Protein AF-A0A3B4BBN7-F1 (afdb_monomer)

Radius of gyration: 20.04 Å; Cα contacts (8 Å, |Δi|>4): 210; chains: 1; bounding box: 42×30×58 Å

Mean predicted aligned error: 10.47 Å

Foldseek 3Di:
DWDADAFLPDWAGAPWPVVCCVVPPLPDDPFFPAKAKAFPVRHHPVVVPFDWPDPDRHTHTTGTQVRDDVDTDGGMIMDTHDDVVSCVVVPLDFPDDQDADQDDPGGDPDPVVCCVVPPPRDDPDRPDDADDDPVRHGPVRPPDDDDDDD

Organism: NCBI:txid409849

Secondary structure (DSSP, 8-state):
--B----SSTTEEEEEHHHHHHHSTTTS-SS-SEEEEEETTS-BHHHHT--EEEEETTTEEEEETTTSSSSPPP-EEEEEEPPHHHHHHT-SS------S-SBTTB----HHHHHHHSTTTS-SS-S----B-TTS-BHHHHT-------

pLDDT: mean 88.81, std 9.8, range [41.03, 98.5]

Solvent-accessible surface area (backbone atoms only — not comparable to full-atom values): 9520 Å² total; per-residue (Å²): 114,76,48,66,83,50,47,32,57,92,67,15,21,56,47,34,44,70,58,44,48,72,78,40,70,82,76,62,56,99,67,35,76,39,68,48,64,26,33,75,90,68,44,52,59,85,77,71,72,66,52,70,76,42,80,43,55,85,56,24,36,31,33,35,27,84,66,33,91,90,46,66,41,70,46,57,28,36,32,71,41,57,54,69,64,58,42,58,75,67,45,83,58,66,82,91,83,82,81,51,62,84,52,97,90,49,65,60,81,50,65,72,59,49,42,70,76,35,72,87,65,54,68,98,62,68,92,76,86,87,71,61,46,100,87,71,45,46,57,86,78,68,77,66,88,81,89,80,88,130

Sequence (150 aa):
FKILIDNPSGTGDWETLEDLYLKHPGEICEYPLEIDVLTTSGGSVASTGDTIAISDTSTGFVCKNADQNGHLCEDYKVRFRCPEEFCESKGCWTEWFDRDNPSGKGDWENLELLLQENPGKICEYPLQIEVQTTSGNSVASTGNVITAYV

InterPro domains:
  IPR025155 WxxW domain [PF13330] (6-82)
  IPR025155 WxxW domain [PF13330] (93-147)
  IPR039675 Cartilage intermediate layer protein 1/2 [PTHR15031] (5-87)

Structure (mmCIF, N/CA/C/O backbone):
data_AF-A0A3B4BBN7-F1
#
_entry.id   AF-A0A3B4BBN7-F1
#
loop_
_atom_site.group_PDB
_atom_site.id
_atom_site.type_symbol
_atom_site.label_atom_id
_atom_site.label_alt_id
_atom_site.label_comp_id
_atom_site.label_asym_id
_atom_site.label_entity_id
_atom_site.label_seq_id
_atom_site.pdbx_PDB_ins_code
_atom_site.Cartn_x
_atom_site.Cartn_y
_atom_site.Cartn_z
_atom_site.occupancy
_atom_site.B_iso_or_equiv
_atom_site.auth_seq_id
_atom_site.auth_comp_id
_atom_site.auth_asym_id
_atom_site.auth_atom_id
_atom_site.pdbx_PDB_model_num
ATOM 1 N N . PHE A 1 1 ? -2.847 0.761 5.026 1.00 60.53 1 PHE A N 1
ATOM 2 C CA . PHE A 1 1 ? -1.769 -0.242 5.029 1.00 60.53 1 PHE A CA 1
ATOM 3 C C . PHE A 1 1 ? -0.915 -0.063 3.775 1.00 60.53 1 PHE A C 1
ATOM 5 O O . PHE A 1 1 ? -1.492 0.296 2.757 1.00 60.53 1 PHE A O 1
ATOM 12 N N . LYS A 1 2 ? 0.418 -0.176 3.852 1.00 78.19 2 LYS A N 1
ATOM 13 C CA . LYS A 1 2 ? 1.328 -0.135 2.689 1.00 78.19 2 LYS A CA 1
ATOM 14 C C . LYS A 1 2 ? 2.043 -1.483 2.646 1.00 78.19 2 LYS A C 1
ATOM 16 O O . LYS A 1 2 ? 2.591 -1.872 3.669 1.00 78.19 2 LYS A O 1
ATOM 21 N N . ILE A 1 3 ? 1.997 -2.161 1.511 1.00 86.25 3 ILE A N 1
ATOM 22 C CA . ILE A 1 3 ? 2.426 -3.545 1.331 1.00 86.25 3 ILE A CA 1
ATOM 23 C C . ILE A 1 3 ? 3.663 -3.555 0.438 1.00 86.25 3 ILE A C 1
ATOM 25 O O . ILE A 1 3 ? 3.712 -2.803 -0.531 1.00 86.25 3 ILE A O 1
ATOM 29 N N . LEU A 1 4 ? 4.656 -4.346 0.828 1.00 90.19 4 LEU A N 1
ATOM 30 C CA . LEU A 1 4 ? 5.918 -4.567 0.130 1.00 90.19 4 LEU A CA 1
ATOM 31 C C . LEU A 1 4 ? 6.215 -6.059 0.256 1.00 90.19 4 LEU A C 1
ATOM 33 O O . LEU A 1 4 ? 6.316 -6.566 1.378 1.00 90.19 4 LEU A O 1
ATOM 37 N N . ILE A 1 5 ? 6.317 -6.759 -0.861 1.00 94.06 5 ILE A N 1
ATOM 38 C CA . ILE A 1 5 ? 6.531 -8.204 -0.900 1.00 94.06 5 ILE A CA 1
ATOM 39 C C . ILE A 1 5 ? 7.732 -8.627 -1.740 1.00 94.06 5 ILE A C 1
ATOM 41 O O . ILE A 1 5 ? 8.123 -9.800 -1.637 1.00 94.06 5 ILE A O 1
ATOM 45 N N . ASP A 1 6 ? 8.285 -7.715 -2.530 1.00 93.75 6 ASP A N 1
ATOM 46 C CA . ASP A 1 6 ? 9.502 -7.878 -3.309 1.00 93.75 6 ASP A CA 1
ATOM 47 C C . ASP A 1 6 ? 10.431 -6.672 -3.110 1.00 93.75 6 ASP A C 1
ATOM 49 O O . ASP A 1 6 ? 10.124 -5.738 -2.376 1.00 93.75 6 ASP A O 1
ATOM 53 N N . ASN A 1 7 ? 11.640 -6.767 -3.646 1.00 94.00 7 ASN A N 1
ATOM 54 C CA . ASN A 1 7 ? 12.582 -5.660 -3.715 1.00 94.00 7 ASN A CA 1
ATOM 55 C C . ASN A 1 7 ? 13.175 -5.633 -5.133 1.00 94.00 7 ASN A C 1
ATOM 57 O O . ASN A 1 7 ? 13.046 -6.617 -5.857 1.00 94.00 7 ASN A O 1
ATOM 61 N N . PRO A 1 8 ? 13.932 -4.603 -5.550 1.00 94.56 8 PRO A N 1
ATOM 62 C CA . PRO A 1 8 ? 14.358 -4.474 -6.949 1.00 94.56 8 PRO A CA 1
ATOM 63 C C . PRO A 1 8 ? 15.453 -5.467 -7.395 1.00 94.56 8 PRO A C 1
ATOM 65 O O . PRO A 1 8 ? 16.102 -5.278 -8.433 1.00 94.56 8 PRO A O 1
ATOM 68 N N . SER A 1 9 ? 15.737 -6.511 -6.612 1.00 91.44 9 SER A N 1
ATOM 69 C CA . SER A 1 9 ? 16.755 -7.504 -6.947 1.00 91.44 9 SER A CA 1
ATOM 70 C C . SER A 1 9 ? 16.322 -8.423 -8.099 1.00 91.44 9 SER A C 1
ATOM 72 O O . SER A 1 9 ? 15.163 -8.517 -8.490 1.00 91.44 9 SER A O 1
ATOM 74 N N . GLY A 1 10 ? 17.285 -9.110 -8.720 1.00 93.75 10 GLY A N 1
ATOM 75 C CA . GLY A 1 10 ? 16.986 -10.011 -9.832 1.00 93.75 10 GLY A CA 1
ATOM 76 C C . GLY A 1 10 ? 16.392 -9.278 -11.041 1.00 93.75 10 GLY A C 1
ATOM 77 O O . GLY A 1 10 ? 17.103 -8.553 -11.739 1.00 93.75 10 GLY A O 1
ATOM 78 N N . THR A 1 11 ? 15.110 -9.515 -11.333 1.00 96.56 11 THR A N 1
ATOM 79 C CA . THR A 1 11 ? 14.473 -9.054 -12.584 1.00 96.56 11 THR A CA 1
ATOM 80 C C . THR A 1 11 ? 13.729 -7.726 -12.480 1.00 96.56 11 THR A C 1
ATOM 82 O O . THR A 1 11 ? 13.344 -7.179 -13.514 1.00 96.56 11 THR A O 1
ATOM 85 N N . GLY A 1 12 ? 13.550 -7.181 -11.283 1.00 97.19 12 GLY A N 1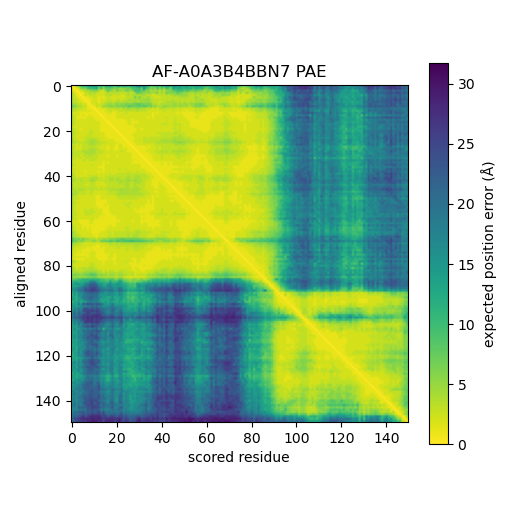
ATOM 86 C CA . GLY A 1 12 ? 12.783 -5.961 -11.063 1.00 97.19 12 GLY A CA 1
ATOM 87 C C . GLY A 1 12 ? 12.184 -5.950 -9.672 1.00 97.19 12 GLY A C 1
ATOM 88 O O . GLY A 1 12 ? 12.627 -6.723 -8.836 1.00 97.19 12 GLY A O 1
ATOM 89 N N . ASP A 1 13 ? 11.180 -5.107 -9.481 1.00 98.06 13 ASP A N 1
ATOM 90 C CA . ASP A 1 13 ? 10.386 -5.023 -8.261 1.00 98.06 13 ASP A CA 1
ATOM 91 C C . ASP A 1 13 ? 8.926 -5.389 -8.573 1.00 98.06 13 ASP A C 1
ATOM 93 O O . ASP A 1 13 ? 8.303 -4.790 -9.467 1.00 98.06 13 ASP A O 1
ATOM 97 N N . TRP A 1 14 ? 8.413 -6.425 -7.903 1.00 98.06 14 TRP A N 1
ATOM 98 C CA . TRP A 1 14 ? 7.158 -7.101 -8.242 1.00 98.06 14 TRP A CA 1
ATOM 99 C C . TRP A 1 14 ? 6.177 -7.146 -7.066 1.00 98.06 14 TRP A C 1
ATOM 101 O O . TRP A 1 14 ? 6.192 -8.044 -6.228 1.00 98.06 14 TRP A O 1
ATOM 111 N N . GLU A 1 15 ? 5.205 -6.242 -7.099 1.00 97.38 15 GLU A N 1
ATOM 112 C CA . GLU A 1 15 ? 4.113 -6.151 -6.130 1.00 97.38 15 GLU A CA 1
ATOM 113 C C . GLU A 1 15 ? 2.813 -6.656 -6.779 1.00 97.38 15 GLU A C 1
ATOM 115 O O . GLU A 1 15 ? 1.857 -5.902 -7.011 1.00 97.38 15 GLU A O 1
ATOM 120 N N . THR A 1 16 ? 2.806 -7.937 -7.172 1.00 97.19 16 THR A N 1
ATOM 121 C CA . THR A 1 16 ? 1.683 -8.531 -7.914 1.00 97.19 16 THR A CA 1
ATOM 122 C C . THR A 1 16 ? 0.495 -8.818 -7.003 1.00 97.19 16 THR A C 1
ATOM 124 O O . THR A 1 16 ? 0.647 -9.301 -5.882 1.00 97.19 16 THR A O 1
ATOM 127 N N . LEU A 1 17 ? -0.720 -8.555 -7.485 1.00 95.12 17 LEU A N 1
ATOM 128 C CA . LEU A 1 17 ? -1.937 -8.750 -6.699 1.00 95.12 17 LEU A CA 1
ATOM 129 C C . LEU A 1 17 ? -2.147 -10.223 -6.302 1.00 95.12 17 LEU A C 1
ATOM 131 O O . LEU A 1 17 ? -2.629 -10.498 -5.205 1.00 95.12 17 LEU A O 1
ATOM 135 N N . GLU A 1 18 ? -1.736 -11.165 -7.154 1.00 95.56 18 GLU A N 1
ATOM 136 C CA . GLU A 1 18 ? -1.766 -12.601 -6.853 1.00 95.56 18 GLU A CA 1
ATOM 137 C C . GLU A 1 18 ? -0.883 -12.943 -5.644 1.00 95.56 18 GLU A C 1
ATOM 139 O O . GLU A 1 18 ? -1.363 -13.535 -4.673 1.00 95.56 18 GLU A O 1
ATOM 144 N N . ASP A 1 19 ? 0.380 -12.512 -5.655 1.00 95.56 19 ASP A N 1
ATOM 145 C CA . ASP A 1 19 ? 1.303 -12.758 -4.545 1.00 95.56 19 ASP A CA 1
ATOM 146 C C . ASP A 1 19 ? 0.870 -12.023 -3.274 1.00 95.56 19 ASP A C 1
ATOM 148 O O . ASP A 1 19 ? 1.007 -12.547 -2.165 1.00 95.56 19 ASP A O 1
ATOM 152 N N . LEU A 1 20 ? 0.314 -10.821 -3.426 1.00 94.75 20 LEU A N 1
ATOM 153 C CA . LEU A 1 20 ? -0.208 -10.030 -2.322 1.00 94.75 20 LEU A CA 1
ATOM 154 C C . LEU A 1 20 ? -1.388 -10.729 -1.637 1.00 94.75 20 LEU A C 1
ATOM 156 O O . LEU A 1 20 ? -1.412 -10.781 -0.410 1.00 94.75 20 LEU A O 1
ATOM 160 N N . TYR A 1 21 ? -2.323 -11.335 -2.376 1.00 90.88 21 TYR A N 1
ATOM 161 C CA . TYR A 1 21 ? -3.395 -12.131 -1.763 1.00 90.88 21 TYR A CA 1
ATOM 162 C C . TYR A 1 21 ? -2.874 -13.356 -1.007 1.00 90.88 21 TYR A C 1
ATOM 164 O O . TYR A 1 21 ? -3.451 -13.731 0.016 1.00 90.88 21 TYR A O 1
ATOM 172 N N . LEU A 1 22 ? -1.796 -13.981 -1.490 1.00 88.94 22 LEU A N 1
ATOM 173 C CA . LEU A 1 22 ? -1.185 -15.141 -0.837 1.00 88.94 22 LEU A CA 1
ATOM 174 C C . LEU A 1 22 ? -0.424 -14.754 0.437 1.00 88.94 22 LEU A C 1
ATOM 176 O O . LEU A 1 22 ? -0.520 -15.455 1.446 1.00 88.94 22 LEU A O 1
ATOM 180 N N . LYS A 1 23 ? 0.333 -13.653 0.394 1.00 89.56 23 LYS A N 1
ATOM 181 C CA . LYS A 1 23 ? 1.161 -13.172 1.513 1.00 89.56 23 LYS A CA 1
ATOM 182 C C . LYS A 1 23 ? 0.349 -12.398 2.561 1.00 89.56 23 LYS A C 1
ATOM 184 O O . LYS A 1 23 ? 0.697 -12.452 3.737 1.00 89.56 23 LYS A O 1
ATOM 189 N N . HIS A 1 24 ? -0.742 -11.747 2.151 1.00 85.38 24 HIS A N 1
ATOM 190 C CA . HIS A 1 24 ? -1.612 -10.909 2.988 1.00 85.38 24 HIS A CA 1
ATOM 191 C C . HIS A 1 24 ? -3.091 -11.322 2.864 1.00 85.38 24 HIS A C 1
ATOM 193 O O . HIS A 1 24 ? -3.934 -10.561 2.364 1.00 85.38 24 HIS A O 1
ATOM 199 N N . PRO A 1 25 ? -3.442 -12.551 3.288 1.00 84.88 25 PRO A N 1
ATOM 200 C CA . PRO 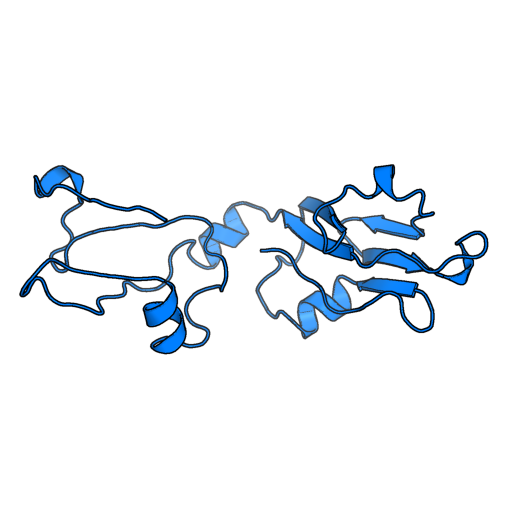A 1 25 ? -4.770 -13.107 3.074 1.00 84.88 25 PRO A CA 1
ATOM 201 C C . PRO A 1 25 ? -5.839 -12.277 3.783 1.00 84.88 25 PRO A C 1
ATOM 203 O O . PRO A 1 25 ? -5.859 -12.138 5.003 1.00 84.88 25 PRO A O 1
ATOM 206 N N . GLY A 1 26 ? -6.776 -11.751 2.997 1.00 82.06 26 GLY A N 1
ATOM 207 C CA . GLY A 1 26 ? -7.873 -10.950 3.520 1.00 82.06 26 GLY A CA 1
ATOM 208 C C . GLY A 1 26 ? -7.490 -9.519 3.912 1.00 82.06 26 GLY A C 1
ATOM 209 O O . GLY A 1 26 ? -8.313 -8.835 4.512 1.00 82.06 26 GLY A O 1
ATOM 210 N N . GLU A 1 27 ? -6.322 -9.012 3.547 1.00 85.38 27 GLU A N 1
ATOM 211 C CA . GLU A 1 27 ? -6.035 -7.583 3.733 1.00 85.38 27 GLU A CA 1
ATOM 212 C C . GLU A 1 27 ? -6.534 -6.731 2.560 1.00 85.38 27 GLU A C 1
ATOM 214 O O . GLU A 1 27 ? -6.856 -5.555 2.720 1.00 85.38 27 GLU A O 1
ATOM 219 N N . ILE A 1 28 ? -6.658 -7.346 1.384 1.00 88.88 28 ILE A N 1
ATOM 220 C CA . ILE A 1 28 ? -7.087 -6.703 0.144 1.00 88.88 28 ILE A CA 1
ATOM 221 C C . ILE A 1 28 ? -8.423 -7.322 -0.291 1.00 88.88 28 ILE A C 1
ATOM 223 O O . ILE A 1 28 ? -8.641 -8.529 -0.164 1.00 88.88 28 ILE A O 1
ATOM 227 N N . CYS A 1 29 ? -9.345 -6.490 -0.767 1.00 90.56 29 CYS A N 1
ATOM 228 C CA . CYS A 1 29 ? -10.608 -6.923 -1.365 1.00 90.56 29 CYS A CA 1
ATOM 229 C C . CYS A 1 29 ? -10.382 -7.657 -2.678 1.00 90.56 29 CYS A C 1
ATOM 231 O O . CYS A 1 29 ? -9.397 -7.405 -3.359 1.00 90.56 29 CYS A O 1
ATOM 233 N N . GLU A 1 30 ? -11.330 -8.513 -3.059 1.00 90.38 30 GLU A N 1
ATOM 234 C CA . GLU A 1 30 ? -11.303 -9.256 -4.328 1.00 90.38 30 GLU A CA 1
ATOM 235 C C . GLU A 1 30 ? -11.228 -8.329 -5.554 1.00 90.38 30 GLU A C 1
ATOM 237 O O . GLU A 1 30 ? -10.588 -8.666 -6.542 1.00 90.38 30 GLU A O 1
ATOM 242 N N . TYR A 1 31 ? -11.831 -7.136 -5.470 1.00 90.81 31 TYR A N 1
ATOM 243 C CA . TYR A 1 31 ? -11.829 -6.144 -6.548 1.00 90.81 31 TYR A CA 1
ATOM 244 C C . TYR A 1 31 ? -11.431 -4.757 -6.029 1.00 90.81 31 TYR A C 1
ATOM 246 O O . TYR A 1 31 ? -12.299 -3.969 -5.633 1.00 90.81 31 TYR A O 1
ATOM 254 N N . PRO A 1 32 ? -10.125 -4.438 -6.006 1.00 94.88 32 PRO A N 1
ATOM 255 C CA . PRO A 1 32 ? -9.661 -3.105 -5.664 1.00 94.88 32 PRO A CA 1
ATOM 256 C C . PRO A 1 32 ? -10.131 -2.045 -6.659 1.00 94.88 32 PRO A C 1
ATOM 258 O O . PRO A 1 32 ? -10.159 -2.256 -7.871 1.00 94.88 32 PRO A O 1
ATOM 261 N N . LEU A 1 33 ? -10.468 -0.873 -6.133 1.00 95.62 33 LEU A N 1
ATOM 262 C CA . LEU A 1 33 ? -10.929 0.275 -6.908 1.00 95.62 33 LEU A CA 1
ATOM 263 C C . LEU A 1 33 ? -9.767 1.119 -7.425 1.00 95.62 33 LEU A C 1
ATOM 265 O O . LEU A 1 33 ? -9.813 1.607 -8.550 1.00 95.62 33 LEU A O 1
ATOM 269 N N . GLU A 1 34 ? -8.728 1.287 -6.607 1.00 96.88 34 GLU A N 1
ATOM 270 C CA . GLU A 1 34 ? -7.552 2.099 -6.931 1.00 96.88 34 GLU A CA 1
ATOM 271 C C . GLU A 1 34 ? -6.286 1.452 -6.362 1.00 96.88 34 GLU A C 1
ATOM 273 O O . GLU A 1 34 ? -6.340 0.781 -5.327 1.00 96.88 34 GLU A O 1
ATOM 278 N N . ILE A 1 35 ? -5.153 1.688 -7.024 1.00 97.12 35 ILE A N 1
ATOM 279 C CA . ILE A 1 35 ? -3.810 1.369 -6.535 1.00 97.12 35 ILE A CA 1
ATOM 280 C C . ILE A 1 35 ? -3.036 2.674 -6.331 1.00 97.12 35 ILE A C 1
ATOM 282 O O . ILE A 1 35 ? -3.069 3.568 -7.176 1.00 97.12 35 ILE A O 1
ATOM 286 N N . ASP A 1 36 ? -2.350 2.783 -5.199 1.00 96.75 36 ASP A N 1
ATOM 287 C CA . ASP A 1 36 ? -1.437 3.879 -4.884 1.00 96.75 36 ASP A CA 1
ATOM 288 C C . ASP A 1 36 ? -0.051 3.302 -4.597 1.00 96.75 36 ASP A C 1
ATOM 290 O O . ASP A 1 36 ? 0.076 2.305 -3.881 1.00 96.75 36 ASP A O 1
ATOM 294 N N . VAL A 1 37 ? 0.980 3.918 -5.172 1.00 97.62 37 VAL A N 1
ATOM 295 C CA . VAL A 1 37 ? 2.343 3.380 -5.202 1.00 97.62 37 VAL A CA 1
ATOM 296 C C . VAL A 1 37 ? 3.332 4.459 -4.799 1.00 97.62 37 VAL A C 1
ATOM 298 O O . VAL A 1 37 ? 3.332 5.568 -5.338 1.00 97.62 37 VAL A O 1
ATOM 301 N N . LEU A 1 38 ? 4.202 4.117 -3.856 1.00 97.25 38 LEU A N 1
ATOM 302 C CA . LEU A 1 38 ? 5.276 4.977 -3.376 1.00 97.25 38 LEU A CA 1
ATOM 303 C C . LEU A 1 38 ? 6.566 4.175 -3.307 1.00 97.25 38 LEU A C 1
ATOM 305 O O . LEU A 1 38 ? 6.525 2.970 -3.092 1.00 97.25 38 LEU A O 1
ATOM 309 N N . THR A 1 39 ? 7.712 4.841 -3.368 1.00 97.38 39 THR A N 1
ATOM 310 C CA . THR A 1 39 ? 8.962 4.194 -2.958 1.00 97.38 39 THR A CA 1
ATOM 311 C C . THR A 1 39 ? 8.911 3.860 -1.462 1.00 97.38 39 THR A C 1
ATOM 313 O O . THR A 1 39 ? 8.146 4.463 -0.689 1.00 97.38 39 THR A O 1
ATOM 316 N N . THR A 1 40 ? 9.759 2.952 -0.987 1.00 94.62 40 THR A N 1
ATOM 317 C CA . THR A 1 40 ? 9.855 2.636 0.444 1.00 94.62 40 THR A CA 1
ATOM 318 C C . THR A 1 40 ? 10.259 3.855 1.280 1.00 94.62 40 THR A C 1
ATOM 320 O O . THR A 1 40 ? 9.752 4.012 2.397 1.00 94.62 40 THR A O 1
ATOM 323 N N . SER A 1 41 ? 11.001 4.801 0.690 1.00 92.38 41 SER A N 1
ATOM 324 C CA . SER A 1 41 ? 11.332 6.126 1.243 1.00 92.38 41 SER A CA 1
ATOM 325 C C . SER A 1 41 ? 10.197 7.166 1.185 1.00 92.38 41 SER A C 1
ATOM 327 O O . SER A 1 41 ? 10.320 8.239 1.773 1.00 92.38 41 SER A O 1
ATOM 329 N N . GLY A 1 42 ? 9.066 6.855 0.542 1.00 92.31 42 GLY A N 1
ATOM 330 C CA . GLY A 1 42 ? 7.878 7.715 0.471 1.00 92.31 42 GLY A CA 1
ATOM 331 C C . GLY A 1 42 ? 7.840 8.684 -0.714 1.00 92.31 42 GLY A C 1
ATOM 332 O O . GLY A 1 42 ? 6.965 9.548 -0.750 1.00 92.31 42 GLY A O 1
ATOM 333 N N . GLY A 1 43 ? 8.758 8.548 -1.670 1.00 95.00 43 GLY A N 1
ATOM 334 C CA . GLY A 1 43 ? 8.742 9.279 -2.934 1.00 95.00 43 GLY A CA 1
ATOM 335 C C . GLY A 1 43 ? 7.651 8.777 -3.881 1.00 95.00 43 GLY A C 1
ATOM 336 O O . GLY A 1 43 ? 7.176 7.648 -3.770 1.00 95.00 43 GLY A O 1
ATOM 337 N N . SER A 1 44 ? 7.248 9.627 -4.824 1.00 96.44 44 SER A N 1
ATOM 338 C CA . SER A 1 44 ? 6.294 9.252 -5.874 1.00 96.44 44 SER A CA 1
ATOM 339 C C . SER A 1 44 ? 6.983 8.484 -7.003 1.00 96.44 44 SER A C 1
ATOM 341 O O . SER A 1 44 ? 8.144 8.753 -7.306 1.00 96.44 44 SER A O 1
ATOM 343 N N . VAL A 1 45 ? 6.250 7.620 -7.706 1.00 95.88 45 VAL A N 1
ATOM 344 C CA . VAL A 1 45 ? 6.747 6.948 -8.922 1.00 95.88 45 VAL A CA 1
ATOM 345 C C . VAL A 1 45 ? 7.246 7.958 -9.965 1.00 95.88 45 VAL A C 1
ATOM 347 O O . VAL A 1 45 ? 8.314 7.802 -10.537 1.00 95.88 45 VAL A O 1
ATOM 350 N N . ALA A 1 46 ? 6.526 9.064 -10.173 1.00 95.19 46 ALA A N 1
ATOM 351 C CA . ALA A 1 46 ? 6.916 10.068 -11.167 1.00 95.19 46 ALA A CA 1
ATOM 352 C C . ALA A 1 46 ? 8.273 10.737 -10.867 1.00 95.19 46 ALA A C 1
ATOM 354 O O . ALA A 1 46 ? 8.931 11.226 -11.783 1.00 95.19 46 ALA A O 1
ATOM 355 N N . SER A 1 47 ? 8.691 10.778 -9.597 1.00 95.94 47 SER A N 1
ATOM 356 C CA . SER A 1 47 ? 9.970 11.376 -9.197 1.00 95.94 47 SER A CA 1
ATOM 357 C C . SER A 1 47 ? 11.175 10.449 -9.350 1.00 95.94 47 SER A C 1
ATOM 359 O O . SER A 1 47 ? 12.295 10.949 -9.296 1.00 95.94 47 SER A O 1
ATOM 361 N N . THR A 1 48 ? 10.977 9.140 -9.532 1.00 95.88 48 THR A N 1
ATOM 362 C CA . THR A 1 48 ? 12.090 8.184 -9.680 1.00 95.88 48 THR A CA 1
ATOM 363 C C . THR A 1 48 ? 12.661 8.200 -11.096 1.00 95.88 48 THR A C 1
ATOM 365 O O . THR A 1 48 ? 13.863 8.049 -11.285 1.00 95.88 48 THR A O 1
ATOM 368 N N . GLY A 1 49 ? 11.809 8.458 -12.095 1.00 95.44 49 GLY A N 1
ATOM 369 C CA . GLY A 1 49 ? 12.170 8.331 -13.506 1.00 95.44 49 GLY A CA 1
ATOM 370 C C . GLY A 1 49 ? 12.130 6.888 -14.015 1.00 95.44 49 GLY A C 1
ATOM 371 O O . GLY A 1 49 ? 12.547 6.647 -15.150 1.00 95.44 49 GLY A O 1
ATOM 372 N N . ASP A 1 50 ? 11.613 5.949 -13.214 1.00 97.62 50 ASP A N 1
ATOM 373 C CA . ASP A 1 50 ? 11.495 4.554 -13.620 1.00 97.62 50 ASP A CA 1
ATOM 374 C C . ASP A 1 50 ? 10.439 4.349 -14.713 1.00 97.62 50 ASP A C 1
ATOM 376 O O . ASP A 1 50 ? 9.434 5.061 -14.790 1.00 97.62 50 ASP A O 1
ATOM 380 N N . THR A 1 51 ? 10.654 3.342 -15.565 1.00 97.69 51 THR A N 1
ATOM 381 C CA . THR A 1 51 ? 9.688 2.955 -16.593 1.00 97.69 51 THR A CA 1
ATOM 382 C C . THR A 1 51 ? 8.830 1.830 -16.036 1.00 97.69 51 THR A C 1
ATOM 384 O O . THR A 1 51 ? 9.253 0.683 -15.936 1.00 97.69 51 THR A O 1
ATOM 387 N N . ILE A 1 52 ? 7.602 2.166 -15.652 1.00 98.06 52 ILE A N 1
ATOM 388 C CA . ILE A 1 52 ? 6.705 1.206 -15.010 1.00 98.06 52 ILE A CA 1
ATOM 389 C C . ILE A 1 52 ? 6.017 0.334 -16.054 1.00 98.06 52 ILE A C 1
ATOM 391 O O . ILE A 1 52 ? 5.353 0.843 -16.959 1.00 98.06 52 ILE A O 1
ATOM 395 N N . ALA A 1 53 ? 6.153 -0.985 -15.903 1.00 98.12 53 ALA A N 1
ATOM 396 C CA . ALA A 1 53 ? 5.561 -1.955 -16.814 1.00 98.12 53 ALA A CA 1
ATOM 397 C C . ALA A 1 53 ? 4.065 -2.154 -16.538 1.00 98.12 53 ALA A C 1
ATOM 399 O O . ALA A 1 53 ? 3.279 -2.266 -17.479 1.00 98.12 53 ALA A O 1
ATOM 400 N N . ILE A 1 54 ? 3.674 -2.221 -15.260 1.00 98.25 54 ILE A N 1
ATOM 401 C CA . ILE A 1 54 ? 2.289 -2.449 -14.824 1.00 98.25 54 ILE A CA 1
ATOM 402 C C . ILE A 1 54 ? 2.004 -1.609 -13.578 1.00 98.25 54 ILE A C 1
ATOM 404 O O . ILE A 1 54 ? 2.829 -1.552 -12.669 1.00 98.25 54 ILE A O 1
ATOM 408 N N . SER A 1 55 ? 0.840 -0.962 -13.544 1.00 97.81 55 SER A N 1
ATOM 409 C CA . SER A 1 55 ? 0.296 -0.281 -12.366 1.00 97.81 55 SER A CA 1
ATOM 410 C C . SER A 1 55 ? -1.221 -0.195 -12.513 1.00 97.81 55 SER A C 1
ATOM 412 O O . SER A 1 55 ? -1.755 0.752 -13.095 1.00 97.81 55 SER A O 1
ATOM 414 N N . ASP A 1 56 ? -1.914 -1.240 -12.071 1.00 98.00 56 ASP A N 1
ATOM 415 C CA . ASP A 1 56 ? -3.370 -1.333 -12.133 1.00 98.00 56 ASP A CA 1
ATOM 416 C C . ASP A 1 56 ? -3.928 -2.222 -11.014 1.00 98.00 56 ASP A C 1
ATOM 418 O O . ASP A 1 56 ? -3.203 -2.914 -10.301 1.00 98.00 56 ASP A O 1
ATOM 422 N N . THR A 1 57 ? -5.245 -2.196 -10.840 1.00 97.12 57 THR A N 1
ATOM 423 C CA . THR A 1 57 ? -5.933 -2.900 -9.750 1.00 97.12 57 THR A CA 1
ATOM 424 C C . THR A 1 57 ? -6.229 -4.367 -10.026 1.00 97.12 57 THR A C 1
ATOM 426 O O . THR A 1 57 ? -6.757 -5.042 -9.149 1.00 97.12 57 THR A O 1
ATOM 429 N N . SER A 1 58 ? -5.923 -4.864 -11.224 1.00 96.44 58 SER A N 1
ATOM 430 C CA . SER A 1 58 ? -6.152 -6.259 -11.614 1.00 96.44 58 SER A CA 1
ATOM 431 C C . SER A 1 58 ? -4.892 -7.113 -11.512 1.00 96.44 58 SER A C 1
ATOM 433 O O . SER A 1 58 ? -4.979 -8.310 -11.253 1.00 96.44 58 SER A O 1
ATOM 435 N N . THR A 1 59 ? -3.729 -6.488 -11.684 1.00 97.75 59 THR A N 1
ATOM 436 C CA . THR A 1 59 ? -2.428 -7.157 -11.717 1.00 97.75 59 THR A CA 1
ATOM 437 C C . THR A 1 59 ? -1.520 -6.705 -10.577 1.00 97.75 59 THR A C 1
ATOM 439 O O . THR A 1 59 ? -0.702 -7.494 -10.112 1.00 97.75 59 THR A O 1
ATOM 442 N N . GLY A 1 60 ? -1.661 -5.467 -10.092 1.00 97.50 60 GLY A N 1
ATOM 443 C CA . GLY A 1 60 ? -0.788 -4.870 -9.081 1.00 97.50 60 GLY A CA 1
ATOM 444 C C . GLY A 1 60 ? 0.227 -3.909 -9.697 1.00 97.50 60 GLY A C 1
ATOM 445 O O . GLY A 1 60 ? -0.121 -3.108 -10.569 1.00 97.50 60 GLY A O 1
ATOM 446 N N . PHE A 1 61 ? 1.479 -3.975 -9.246 1.00 98.44 61 PHE A N 1
ATOM 447 C CA . PHE A 1 61 ? 2.555 -3.108 -9.722 1.00 98.44 61 PHE A CA 1
ATOM 448 C C . PHE A 1 61 ? 3.798 -3.910 -10.115 1.00 98.44 61 PHE A C 1
ATOM 450 O O . PHE A 1 61 ? 4.191 -4.844 -9.422 1.00 98.44 61 PHE A O 1
ATOM 457 N N . VAL A 1 62 ? 4.411 -3.542 -11.243 1.00 98.44 62 VAL A N 1
ATOM 458 C CA . VAL A 1 62 ? 5.639 -4.171 -11.738 1.00 98.44 62 VAL A CA 1
ATOM 459 C C . VAL A 1 62 ? 6.564 -3.117 -12.333 1.00 98.44 62 VAL A C 1
ATOM 461 O O . VAL A 1 62 ? 6.222 -2.466 -13.328 1.00 98.44 62 VAL A O 1
ATOM 464 N N . CYS A 1 63 ? 7.773 -3.031 -11.788 1.00 98.50 63 CYS A N 1
ATOM 465 C CA . CYS A 1 63 ? 8.920 -2.394 -12.423 1.00 98.50 63 CYS A CA 1
ATOM 466 C C . CYS A 1 63 ? 9.919 -3.478 -12.840 1.00 98.50 63 CYS A C 1
ATOM 468 O O . CYS A 1 63 ? 10.204 -4.385 -12.065 1.00 98.50 63 CYS A O 1
ATOM 470 N N . LYS A 1 64 ? 10.465 -3.420 -14.060 1.00 98.44 64 LYS A N 1
ATOM 471 C CA . LYS A 1 64 ? 11.427 -4.422 -14.549 1.00 98.44 64 LYS A CA 1
ATOM 472 C C . LYS A 1 64 ? 12.785 -3.790 -14.767 1.00 98.44 64 LYS A C 1
ATOM 474 O O . LYS A 1 64 ? 12.914 -2.876 -15.572 1.00 98.44 64 LYS A O 1
ATOM 479 N N . ASN A 1 65 ? 13.829 -4.379 -14.191 1.00 97.75 65 ASN A N 1
ATOM 480 C CA . ASN A 1 65 ? 15.208 -3.917 -14.378 1.00 97.75 65 ASN A CA 1
ATOM 481 C C . ASN A 1 65 ? 15.632 -3.897 -15.859 1.00 97.75 65 ASN A C 1
ATOM 483 O O . ASN A 1 65 ? 16.479 -3.104 -16.251 1.00 97.75 65 ASN A O 1
ATOM 487 N N . ALA A 1 66 ? 15.045 -4.761 -16.696 1.00 97.50 66 ALA A N 1
ATOM 488 C CA . ALA A 1 66 ? 15.320 -4.806 -18.133 1.00 97.50 66 ALA A CA 1
ATOM 489 C C . ALA A 1 66 ? 14.760 -3.601 -18.914 1.00 97.50 66 ALA A C 1
ATOM 491 O O . ALA A 1 66 ? 15.282 -3.289 -19.984 1.00 97.50 66 ALA A O 1
ATOM 492 N N . ASP A 1 67 ? 13.725 -2.941 -18.386 1.00 97.69 67 ASP A N 1
ATOM 493 C CA . ASP A 1 67 ? 13.103 -1.760 -18.995 1.00 97.69 67 ASP A CA 1
ATOM 494 C C . ASP A 1 67 ? 13.799 -0.462 -18.534 1.00 97.69 67 ASP A C 1
ATOM 496 O O . ASP A 1 67 ? 13.628 0.600 -19.137 1.00 97.69 67 ASP A O 1
ATOM 500 N N . GLN A 1 68 ? 14.647 -0.555 -17.503 1.00 97.00 68 GLN A N 1
ATOM 501 C CA . GLN A 1 68 ? 15.399 0.561 -16.946 1.00 97.00 68 GLN A CA 1
ATOM 502 C C . GLN A 1 68 ? 16.687 0.851 -17.728 1.00 97.00 68 GLN A C 1
ATOM 504 O O . GLN A 1 68 ? 17.464 -0.036 -18.089 1.00 97.00 68 GLN A O 1
ATOM 509 N N . ASN A 1 69 ? 16.967 2.136 -17.967 1.00 93.38 69 ASN A N 1
ATOM 510 C CA . ASN A 1 69 ? 18.166 2.558 -18.693 1.00 93.38 69 ASN A CA 1
ATOM 511 C C . ASN A 1 69 ? 19.406 2.549 -17.784 1.00 93.38 69 ASN A C 1
ATOM 513 O O . ASN A 1 69 ? 19.805 3.580 -17.238 1.00 93.38 69 ASN A O 1
ATOM 517 N N . GLY A 1 70 ? 20.004 1.369 -17.613 1.00 91.44 70 GLY A N 1
ATOM 518 C CA . GLY A 1 70 ? 21.292 1.196 -16.933 1.00 91.44 70 GLY A CA 1
ATOM 519 C C . GLY A 1 70 ? 21.251 1.336 -15.408 1.00 91.44 70 GLY A C 1
ATOM 520 O O . GLY A 1 70 ? 22.303 1.513 -14.796 1.00 91.44 70 GLY A O 1
ATOM 521 N N . HIS A 1 71 ? 20.066 1.259 -14.802 1.00 94.50 71 HIS A N 1
ATOM 522 C CA . HIS A 1 71 ? 19.855 1.246 -13.353 1.00 94.50 71 HIS A CA 1
ATOM 523 C C . HIS A 1 71 ? 18.862 0.142 -12.976 1.00 94.50 71 HIS A C 1
ATOM 525 O O . HIS A 1 71 ? 18.231 -0.449 -13.849 1.00 94.50 71 HIS A O 1
ATOM 531 N N . LEU A 1 72 ? 18.782 -0.176 -11.686 1.00 97.19 72 LEU A N 1
ATOM 532 C CA . LEU A 1 72 ? 17.728 -1.038 -11.154 1.00 97.19 72 LEU A CA 1
ATOM 533 C C . LEU A 1 72 ? 16.504 -0.183 -10.838 1.00 97.19 72 LEU A C 1
ATOM 535 O O . LEU A 1 72 ? 16.646 1.023 -10.642 1.00 97.19 72 LEU A O 1
ATOM 539 N N . CYS A 1 73 ? 15.340 -0.818 -10.767 1.00 98.19 73 CYS A N 1
ATOM 540 C CA . CYS A 1 73 ? 14.148 -0.200 -10.206 1.00 98.19 73 CYS A CA 1
ATOM 541 C C . CYS A 1 73 ? 14.426 0.352 -8.801 1.00 98.19 73 CYS A C 1
ATOM 543 O O . CYS A 1 73 ? 15.238 -0.201 -8.051 1.00 98.19 73 CYS A O 1
ATOM 545 N N . GLU A 1 74 ? 13.728 1.420 -8.430 1.00 97.75 74 GLU A N 1
ATOM 546 C CA . GLU A 1 74 ? 13.562 1.756 -7.020 1.00 97.75 74 GLU A CA 1
ATOM 547 C C . GLU A 1 74 ? 12.739 0.673 -6.302 1.00 97.75 74 GLU A C 1
ATOM 549 O O . GLU A 1 74 ? 12.116 -0.187 -6.920 1.00 97.75 74 GLU A O 1
ATOM 554 N N . ASP A 1 75 ? 12.772 0.714 -4.976 1.00 97.6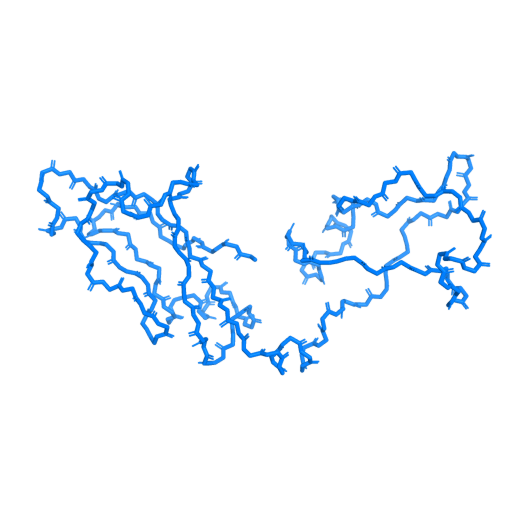2 75 ASP A N 1
ATOM 555 C CA . ASP A 1 75 ? 12.055 -0.211 -4.098 1.00 97.62 75 ASP A CA 1
ATOM 556 C C . ASP A 1 75 ? 10.668 0.368 -3.779 1.00 97.62 75 ASP A C 1
ATOM 558 O O . ASP A 1 75 ? 10.580 1.443 -3.167 1.00 97.62 75 ASP A O 1
ATOM 562 N N . TYR A 1 76 ? 9.587 -0.282 -4.219 1.00 97.75 76 TYR A N 1
ATOM 563 C CA . TYR A 1 76 ? 8.224 0.252 -4.178 1.00 97.75 76 TYR A CA 1
ATOM 564 C C . TYR A 1 76 ? 7.306 -0.510 -3.232 1.00 97.75 76 TYR A C 1
ATOM 566 O O . TYR A 1 76 ? 7.256 -1.723 -3.195 1.00 97.75 76 TYR A O 1
ATOM 574 N N . LYS A 1 77 ? 6.462 0.237 -2.521 1.00 97.00 77 LYS A N 1
ATOM 575 C CA . LYS A 1 77 ? 5.346 -0.295 -1.738 1.00 97.00 77 LYS A CA 1
ATOM 576 C C . LYS A 1 77 ? 4.020 0.180 -2.307 1.00 97.00 77 LYS A C 1
ATOM 578 O O . LYS A 1 77 ? 3.871 1.348 -2.684 1.00 97.00 77 LYS A O 1
ATOM 583 N N . VAL A 1 78 ? 3.031 -0.700 -2.283 1.00 97.25 78 VAL A N 1
ATOM 584 C CA . VAL A 1 78 ? 1.697 -0.461 -2.834 1.00 97.25 78 VAL A CA 1
ATOM 585 C C . VAL A 1 78 ? 0.637 -0.397 -1.745 1.00 97.25 78 VAL A C 1
ATOM 587 O O . VAL A 1 78 ? 0.797 -0.902 -0.634 1.00 97.25 78 VAL A O 1
ATOM 590 N N . ARG A 1 79 ? -0.495 0.223 -2.049 1.00 94.69 79 ARG A N 1
ATOM 591 C CA . ARG A 1 79 ? -1.732 0.033 -1.294 1.00 94.69 79 ARG A CA 1
ATOM 592 C C . ARG A 1 79 ? -2.923 0.080 -2.224 1.00 94.69 79 ARG A C 1
ATOM 594 O O . ARG A 1 79 ? -2.891 0.751 -3.251 1.00 94.69 79 ARG A O 1
ATOM 601 N N . PHE A 1 80 ? -3.990 -0.579 -1.803 1.00 93.62 80 PHE A N 1
ATOM 602 C CA . PHE A 1 80 ? -5.214 -0.695 -2.574 1.00 93.62 80 PHE A CA 1
ATOM 603 C C . PHE A 1 80 ? -6.365 -0.008 -1.852 1.00 93.62 80 PHE A C 1
ATOM 605 O O . PHE A 1 80 ? -6.516 -0.138 -0.634 1.00 93.62 80 PHE A O 1
ATOM 612 N N . ARG A 1 81 ? -7.186 0.725 -2.604 1.00 92.62 81 ARG A N 1
ATOM 613 C CA . ARG A 1 81 ? -8.474 1.216 -2.117 1.00 92.62 81 ARG A CA 1
ATOM 614 C C . ARG A 1 81 ? -9.531 0.164 -2.405 1.00 92.62 81 ARG A C 1
ATOM 616 O O . ARG A 1 81 ? -9.688 -0.247 -3.550 1.00 92.62 81 ARG A O 1
ATOM 623 N N . CYS A 1 82 ? -10.273 -0.229 -1.382 1.00 91.00 82 CYS A N 1
ATOM 624 C CA . CYS A 1 82 ? -11.381 -1.166 -1.509 1.00 91.00 82 CYS A CA 1
ATOM 625 C C . CYS A 1 82 ? -12.739 -0.456 -1.448 1.00 91.00 82 CYS A C 1
ATOM 627 O O .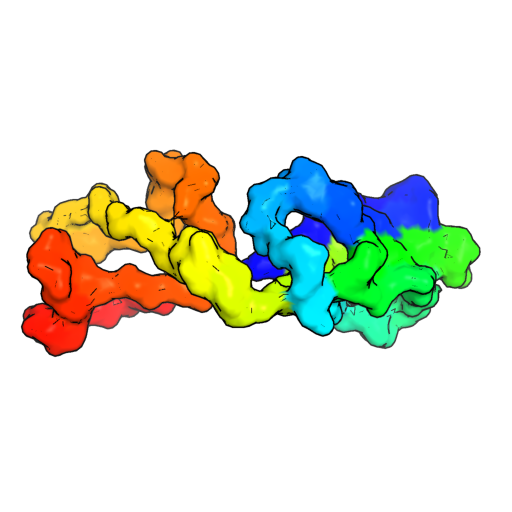 CYS A 1 82 ? -12.801 0.681 -0.966 1.00 91.00 82 CYS A O 1
ATOM 629 N N . PRO A 1 83 ? -13.815 -1.103 -1.937 1.00 88.94 83 PRO A N 1
ATOM 630 C CA . PRO A 1 83 ? -15.181 -0.652 -1.689 1.00 88.94 83 PRO A CA 1
ATOM 631 C C . PRO A 1 83 ? -15.463 -0.546 -0.186 1.00 88.94 83 PRO A C 1
ATOM 633 O O . PRO A 1 83 ? -14.892 -1.301 0.605 1.00 88.94 83 PRO A O 1
ATOM 636 N N . GLU A 1 84 ? -16.336 0.379 0.214 1.00 83.38 84 GLU A N 1
ATOM 637 C CA . GLU A 1 84 ? -16.676 0.585 1.630 1.00 83.38 84 GLU A 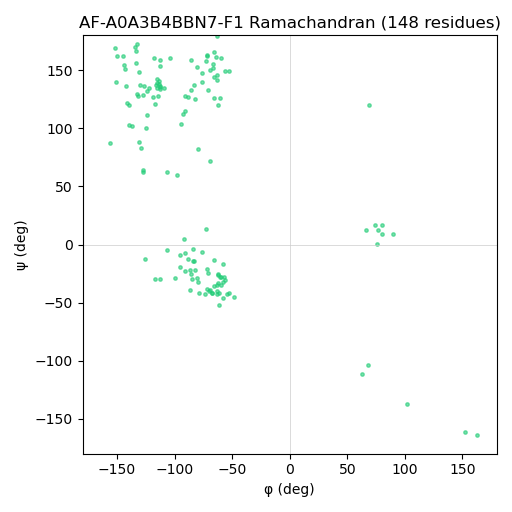CA 1
ATOM 638 C C . GLU A 1 84 ? -17.258 -0.691 2.248 1.00 83.38 84 GLU A C 1
ATOM 640 O O . GLU A 1 84 ? -16.905 -1.051 3.368 1.00 83.38 84 GLU A O 1
ATOM 645 N N . GLU A 1 85 ? -18.016 -1.466 1.471 1.00 82.56 85 GLU A N 1
ATOM 646 C CA . GLU A 1 85 ? -18.624 -2.730 1.888 1.00 82.56 85 GLU A CA 1
ATOM 647 C C . GLU A 1 85 ? -17.578 -3.788 2.268 1.00 82.56 85 GLU A C 1
ATOM 649 O O . GLU A 1 85 ? -17.851 -4.682 3.068 1.00 82.56 85 GLU A O 1
ATOM 654 N N . PHE A 1 86 ? -16.362 -3.715 1.718 1.00 79.00 86 PHE A N 1
ATOM 655 C CA . PHE A 1 86 ? -15.270 -4.598 2.132 1.00 79.00 86 PHE A CA 1
ATOM 656 C C . PHE A 1 86 ? -14.798 -4.276 3.551 1.00 79.00 86 PHE A C 1
ATOM 658 O O . PHE A 1 86 ? -14.519 -5.186 4.333 1.00 79.00 86 PHE A O 1
ATOM 665 N N . CYS A 1 87 ? -14.747 -2.989 3.892 1.00 69.88 87 CYS A N 1
ATOM 666 C CA . CYS A 1 87 ? -14.440 -2.538 5.242 1.00 69.88 87 CYS A CA 1
ATOM 667 C C . CYS A 1 87 ? -15.604 -2.863 6.195 1.00 69.88 87 CYS A C 1
ATOM 669 O O . CYS A 1 87 ? -15.380 -3.354 7.298 1.00 69.88 87 CYS A O 1
ATOM 671 N N . GLU A 1 88 ? -16.851 -2.685 5.748 1.00 68.12 88 GLU A N 1
ATOM 672 C CA . GLU A 1 88 ? -18.045 -2.990 6.545 1.00 68.12 88 GLU A CA 1
ATOM 673 C C . GLU A 1 88 ? -18.222 -4.496 6.805 1.00 68.12 88 GLU A C 1
ATOM 675 O O . GLU A 1 88 ? -18.535 -4.898 7.924 1.00 68.12 88 GLU A O 1
ATOM 680 N N . SER A 1 89 ? -17.984 -5.348 5.801 1.00 62.31 89 SER A N 1
ATOM 681 C CA . SER A 1 89 ? -18.174 -6.808 5.893 1.00 62.31 89 SER A CA 1
ATOM 682 C C . SER A 1 89 ? -17.134 -7.522 6.756 1.00 62.31 89 SER A C 1
ATOM 684 O O . SER A 1 89 ? -17.406 -8.618 7.249 1.00 62.31 89 SER A O 1
ATOM 686 N N . LYS A 1 90 ? -15.967 -6.909 6.979 1.00 60.19 90 LYS A N 1
ATOM 687 C CA . LYS A 1 90 ? -14.963 -7.397 7.938 1.00 60.19 90 LYS A CA 1
ATOM 688 C C . LYS A 1 90 ? -15.132 -6.823 9.339 1.00 60.19 90 LYS A C 1
ATOM 690 O O . LYS A 1 90 ? -14.473 -7.299 10.257 1.00 60.19 90 LYS A O 1
ATOM 695 N N . GLY A 1 91 ? -16.037 -5.856 9.497 1.00 59.50 91 GLY A N 1
ATOM 696 C CA . GLY A 1 91 ? -16.009 -4.922 10.608 1.00 59.50 91 GLY A CA 1
ATOM 697 C C . GLY A 1 91 ? -14.804 -3.992 10.460 1.00 59.50 91 GLY A C 1
ATOM 698 O O . GLY A 1 91 ? -13.659 -4.433 10.460 1.00 59.50 91 GLY A O 1
ATOM 699 N N . CYS A 1 92 ? -15.043 -2.682 10.371 1.00 68.50 92 CYS A N 1
ATOM 700 C CA . CYS A 1 92 ? -13.965 -1.684 10.449 1.00 68.50 92 CYS A CA 1
ATOM 701 C C . CYS A 1 92 ? -13.294 -1.665 11.830 1.00 68.50 92 CYS A C 1
ATOM 703 O O . CYS A 1 92 ? -12.245 -1.047 12.003 1.00 68.50 92 CYS A O 1
ATOM 705 N N . TRP A 1 93 ? -13.933 -2.313 12.802 1.00 77.75 93 TRP A N 1
ATOM 706 C CA . TRP A 1 93 ? -13.516 -2.377 14.184 1.00 77.75 93 TRP A CA 1
ATOM 707 C C . TRP A 1 93 ? -13.108 -3.798 14.526 1.00 77.75 93 TRP A C 1
ATOM 709 O O . TRP A 1 93 ? -13.808 -4.767 14.227 1.00 77.75 93 TRP A O 1
ATOM 719 N N . THR A 1 94 ? -11.967 -3.901 15.186 1.00 81.31 94 THR A N 1
ATOM 720 C CA . THR A 1 94 ? -11.572 -5.097 15.916 1.00 81.31 94 THR A CA 1
ATOM 721 C C . THR A 1 94 ? -12.551 -5.364 17.066 1.00 81.31 94 THR A C 1
ATOM 723 O O . THR A 1 94 ? -13.483 -4.599 17.323 1.00 81.31 94 THR A O 1
ATOM 726 N N . GLU A 1 95 ? -12.320 -6.434 17.825 1.00 88.31 95 GLU A N 1
ATOM 727 C CA . GLU A 1 95 ? -12.893 -6.518 19.170 1.00 88.31 95 GLU A CA 1
ATOM 728 C C . GLU A 1 95 ? -12.416 -5.344 20.054 1.00 88.31 95 GLU A C 1
ATOM 730 O O . GLU A 1 95 ? -11.413 -4.687 19.755 1.00 88.31 95 GLU A O 1
ATOM 735 N N . TRP A 1 96 ? -13.146 -5.076 21.139 1.00 91.50 96 TRP A N 1
ATOM 736 C CA . TRP A 1 96 ? -12.730 -4.106 22.151 1.00 91.50 96 TRP A CA 1
ATOM 737 C C . TRP A 1 96 ? -11.547 -4.657 22.945 1.00 91.50 96 TRP A C 1
ATOM 739 O O . TRP A 1 96 ? -11.602 -5.793 23.417 1.00 91.50 96 TRP A O 1
ATOM 749 N N . PHE A 1 97 ? -10.512 -3.839 23.133 1.00 92.19 97 PHE A N 1
ATOM 750 C CA . PHE A 1 97 ? -9.353 -4.181 23.953 1.00 92.19 97 PHE A CA 1
ATOM 751 C C . PHE A 1 97 ? -9.310 -3.305 25.205 1.00 92.19 97 PHE A C 1
ATOM 753 O O . PHE A 1 97 ? -9.530 -2.101 25.124 1.00 92.19 97 PHE A O 1
ATOM 760 N N . ASP A 1 98 ? -9.019 -3.934 26.339 1.00 92.31 98 ASP A N 1
ATOM 761 C CA . ASP A 1 98 ? -8.929 -3.325 27.668 1.00 92.31 98 ASP A CA 1
ATOM 762 C C . ASP A 1 98 ? -7.693 -3.920 28.354 1.00 92.31 98 ASP A C 1
ATOM 764 O O . ASP A 1 98 ? -7.676 -5.104 28.711 1.00 92.31 98 ASP A O 1
ATOM 768 N N . ARG A 1 99 ? -6.605 -3.145 28.385 1.00 90.38 99 ARG A N 1
ATOM 769 C CA . ARG A 1 99 ? -5.255 -3.638 28.710 1.00 90.38 99 ARG A CA 1
ATOM 770 C C . ARG A 1 99 ? -4.733 -3.079 30.025 1.00 90.38 99 ARG A C 1
ATOM 772 O O . ARG A 1 99 ? -3.936 -3.733 30.700 1.00 90.38 99 ARG A O 1
ATOM 779 N N . ASP A 1 100 ? -5.156 -1.881 30.392 1.00 84.12 100 ASP A N 1
ATOM 780 C CA . ASP A 1 100 ? -4.864 -1.280 31.683 1.00 84.12 100 ASP A CA 1
ATOM 781 C C . ASP A 1 100 ? -6.172 -1.042 32.441 1.00 84.12 100 ASP A C 1
ATOM 783 O O . ASP A 1 100 ? -7.245 -1.098 31.870 1.00 84.12 100 ASP A O 1
ATOM 787 N N . ASN A 1 101 ? -6.101 -0.879 33.758 1.00 86.69 101 ASN A N 1
ATOM 788 C CA . ASN A 1 101 ? -7.260 -0.426 34.528 1.00 86.69 101 ASN A CA 1
ATOM 789 C C . ASN A 1 101 ? -6.954 0.968 35.073 1.00 86.69 101 ASN A C 1
ATOM 791 O O . ASN A 1 101 ? -5.789 1.213 35.403 1.00 86.69 101 ASN A O 1
ATOM 795 N N . PRO A 1 102 ? -7.975 1.813 35.339 1.00 83.31 102 PRO A N 1
ATOM 796 C CA . PRO A 1 102 ? -7.810 3.211 35.745 1.00 83.31 102 PRO A CA 1
ATOM 797 C C . PRO A 1 102 ? -7.223 3.351 37.162 1.00 83.31 102 PRO A C 1
ATOM 799 O O . PRO A 1 102 ? -7.893 3.733 38.126 1.00 83.31 102 PRO A O 1
ATOM 802 N N . SER A 1 103 ? -5.941 3.034 37.313 1.00 81.38 103 SER A N 1
ATOM 803 C CA . SER A 1 103 ? -5.209 2.983 38.571 1.00 81.38 103 SER A CA 1
ATOM 804 C C . SER A 1 103 ? -3.889 3.748 38.454 1.00 81.38 103 SER A C 1
ATOM 806 O O . SER A 1 103 ? -3.277 3.869 37.396 1.00 81.38 103 SER A O 1
ATOM 808 N N . GLY A 1 104 ? -3.432 4.344 39.557 1.00 80.56 104 GLY A N 1
ATOM 809 C CA . GLY A 1 104 ? -2.212 5.151 39.541 1.00 80.56 104 GLY A CA 1
ATOM 810 C C . GLY A 1 104 ? -2.357 6.449 38.733 1.00 80.56 104 GLY A C 1
ATOM 811 O O . GLY A 1 104 ? -2.888 7.427 39.254 1.00 80.56 104 GLY A O 1
ATOM 812 N N . LYS A 1 105 ? -1.803 6.495 37.511 1.00 83.44 105 LYS A N 1
ATOM 813 C CA . LYS A 1 105 ? -1.654 7.730 36.707 1.00 83.44 105 LYS A CA 1
ATOM 814 C C . LYS A 1 105 ? -2.610 7.849 35.516 1.00 83.44 105 LYS A C 1
ATOM 816 O O . LYS A 1 105 ? -2.573 8.882 34.852 1.00 83.44 105 LYS A O 1
ATOM 821 N N . GLY A 1 106 ? -3.421 6.837 35.228 1.00 85.12 106 GLY A N 1
ATOM 822 C CA . GLY A 1 106 ? -4.359 6.867 34.108 1.00 85.12 106 GLY A CA 1
ATOM 823 C C . GLY A 1 106 ? -4.852 5.476 33.737 1.00 85.12 106 GLY A C 1
ATOM 824 O O . GLY A 1 106 ? -4.684 4.552 34.524 1.00 85.12 106 GLY A O 1
ATOM 825 N N . ASP A 1 107 ? -5.433 5.399 32.548 1.00 85.69 107 ASP A N 1
ATOM 826 C CA . ASP A 1 107 ? -5.889 4.199 31.846 1.00 85.69 107 ASP A CA 1
ATOM 827 C C . ASP A 1 107 ? -5.251 4.264 30.447 1.00 85.69 107 ASP A C 1
ATOM 829 O O . ASP A 1 107 ? -5.254 5.350 29.850 1.00 85.69 107 ASP A O 1
ATOM 833 N N . TRP A 1 108 ? -4.572 3.204 29.993 1.00 87.00 108 TRP A N 1
AT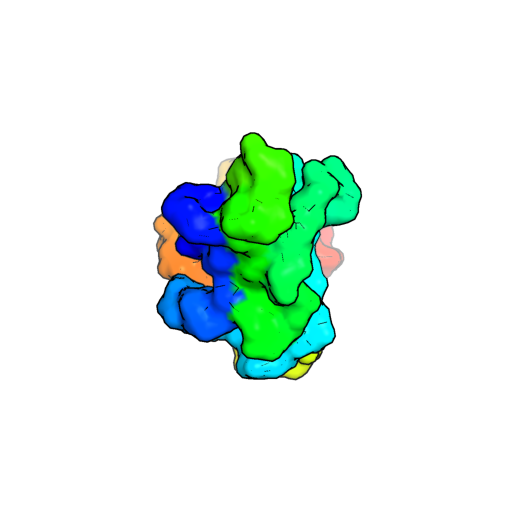OM 834 C CA . TRP A 1 108 ? -3.620 3.282 28.874 1.00 87.00 108 TRP A CA 1
ATOM 835 C C . TRP A 1 108 ? -3.690 2.094 27.901 1.00 87.00 108 TRP A C 1
ATOM 837 O O . TRP A 1 108 ? -3.031 1.064 28.080 1.00 87.00 108 TRP A O 1
ATOM 847 N N . GLU A 1 109 ? -4.323 2.332 26.756 1.00 87.94 109 GLU A N 1
ATOM 848 C CA . GLU A 1 109 ? -4.441 1.392 25.633 1.00 87.94 109 GLU A CA 1
ATOM 849 C C . GLU A 1 109 ? -3.389 1.688 24.549 1.00 87.94 109 GLU A C 1
ATOM 851 O O . GLU A 1 109 ? -3.696 1.995 23.397 1.00 87.94 109 GLU A O 1
ATOM 856 N N . ASN A 1 110 ? -2.105 1.629 24.916 1.00 88.88 110 ASN A N 1
ATOM 857 C CA . ASN A 1 110 ? -1.015 1.918 23.979 1.00 88.88 110 ASN A CA 1
ATOM 858 C C . ASN A 1 110 ? -0.948 0.871 22.852 1.00 88.88 110 ASN A C 1
ATOM 860 O O . ASN A 1 110 ? -0.774 -0.318 23.130 1.00 88.88 110 ASN A O 1
ATOM 864 N N . LEU A 1 111 ? -0.976 1.319 21.588 1.00 88.94 111 LEU A N 1
ATOM 865 C CA . LEU A 1 111 ? -0.970 0.442 20.406 1.00 88.94 111 LEU A CA 1
ATOM 866 C C . LEU A 1 111 ? 0.187 -0.571 20.410 1.00 88.94 111 LEU A C 1
ATOM 868 O O . LEU A 1 111 ? -0.029 -1.736 20.100 1.00 88.94 111 LEU A O 1
ATOM 872 N N . GLU A 1 112 ? 1.398 -0.161 20.803 1.00 90.06 112 GLU A N 1
ATOM 873 C CA . GLU A 1 112 ? 2.562 -1.059 20.869 1.00 90.06 112 GLU A CA 1
ATOM 874 C C . GLU A 1 112 ? 2.317 -2.256 21.801 1.00 90.06 112 GLU A C 1
ATOM 876 O O . GLU A 1 112 ? 2.581 -3.399 21.430 1.00 90.06 112 GLU A O 1
ATOM 881 N N . LEU A 1 113 ? 1.775 -2.007 22.996 1.00 91.06 113 LEU A N 1
ATOM 882 C CA . LEU A 1 113 ? 1.483 -3.063 23.967 1.00 91.06 113 LEU A CA 1
ATOM 883 C C . LEU A 1 113 ? 0.294 -3.908 23.511 1.00 91.06 113 LEU A C 1
ATOM 885 O O . LEU A 1 113 ? 0.332 -5.128 23.629 1.00 91.06 113 LEU A O 1
ATOM 889 N N . LEU A 1 114 ? -0.727 -3.282 22.921 1.00 92.56 114 LEU A N 1
ATOM 890 C CA . LEU A 1 114 ? -1.867 -4.002 22.364 1.00 92.56 114 LEU A CA 1
ATOM 891 C C . LEU A 1 114 ? -1.455 -4.953 21.234 1.00 92.56 114 LEU A C 1
ATOM 893 O O . LEU A 1 114 ? -1.922 -6.088 21.223 1.00 92.56 114 LEU A O 1
ATOM 897 N N . LEU A 1 115 ? -0.559 -4.536 20.333 1.00 90.44 115 LEU A N 1
ATOM 898 C CA . LEU A 1 115 ? -0.005 -5.390 19.275 1.00 90.44 115 LEU A CA 1
ATOM 899 C C . LEU A 1 115 ? 0.800 -6.567 19.850 1.00 90.44 115 LEU A C 1
ATOM 901 O O . LEU A 1 115 ? 0.699 -7.682 19.340 1.00 90.44 115 LEU A O 1
ATOM 905 N N . GLN A 1 116 ? 1.575 -6.334 20.917 1.00 90.50 116 GLN A N 1
ATOM 906 C CA . GLN A 1 116 ? 2.344 -7.384 21.601 1.00 90.50 116 GLN A CA 1
ATOM 907 C C . GLN A 1 116 ? 1.439 -8.402 22.309 1.00 90.50 116 GLN A C 1
ATOM 909 O O . GLN A 1 116 ? 1.702 -9.604 22.257 1.00 90.50 116 GLN A O 1
ATOM 914 N N . GLU A 1 117 ? 0.378 -7.934 22.967 1.00 93.38 117 GLU A N 1
ATOM 915 C CA . GLU A 1 117 ? -0.542 -8.771 23.743 1.00 93.38 117 GLU A CA 1
ATOM 916 C C . GLU A 1 117 ? -1.606 -9.459 22.859 1.00 93.38 117 GLU A C 1
ATOM 918 O O . GLU A 1 117 ? -2.127 -10.511 23.232 1.00 93.38 117 GLU A O 1
ATOM 923 N N . ASN A 1 118 ? -1.889 -8.921 21.664 1.00 87.38 118 ASN A N 1
ATOM 924 C CA . ASN A 1 118 ? -2.926 -9.399 20.739 1.00 87.38 118 ASN A CA 1
ATOM 925 C C . ASN A 1 118 ? -2.383 -9.652 19.315 1.00 87.38 118 ASN A C 1
ATOM 927 O O . ASN A 1 118 ? -2.832 -9.019 18.349 1.00 87.38 118 ASN A O 1
ATOM 931 N N . PRO A 1 119 ? -1.434 -10.591 19.143 1.00 86.25 119 PRO A N 1
ATOM 932 C CA . PRO A 1 119 ? -0.776 -10.819 17.861 1.00 86.25 119 PRO A CA 1
ATOM 933 C C . PRO A 1 119 ? -1.777 -11.228 16.773 1.00 86.25 119 PRO A C 1
ATOM 935 O O . PRO A 1 119 ? -2.544 -12.178 16.932 1.00 86.25 119 PRO A O 1
ATOM 938 N N . GLY A 1 120 ? -1.757 -10.499 15.654 1.00 79.69 120 GLY A N 1
ATOM 939 C CA . GLY A 1 120 ? -2.612 -10.750 14.489 1.00 79.69 120 GLY A CA 1
ATOM 940 C C . GLY A 1 120 ? -4.072 -10.311 14.637 1.00 79.69 120 GLY A C 1
ATOM 941 O O . GLY A 1 120 ? -4.841 -10.487 13.697 1.00 79.69 120 GLY A O 1
ATOM 942 N N . LYS A 1 121 ? -4.470 -9.737 15.782 1.00 82.81 121 LYS A N 1
ATOM 943 C CA . LYS A 1 121 ? -5.830 -9.204 15.977 1.00 82.81 121 LYS A CA 1
ATOM 944 C C . LYS A 1 121 ? -5.969 -7.728 15.608 1.00 82.81 121 LYS A C 1
ATOM 946 O O . LYS A 1 121 ? -7.076 -7.267 15.355 1.00 82.81 121 LYS A O 1
ATOM 951 N N . ILE A 1 122 ? -4.861 -6.992 15.615 1.00 84.62 122 ILE A N 1
ATOM 952 C CA . ILE A 1 122 ? -4.796 -5.560 15.321 1.00 84.62 122 ILE A CA 1
ATOM 953 C C . ILE A 1 122 ? -3.802 -5.381 14.176 1.00 84.62 122 ILE A C 1
ATOM 955 O O . ILE A 1 122 ? -2.705 -5.940 14.211 1.00 84.62 122 ILE A O 1
ATOM 959 N N . CYS A 1 123 ? -4.182 -4.621 13.151 1.00 77.44 123 CYS A N 1
ATOM 960 C CA . CYS A 1 123 ? -3.273 -4.275 12.062 1.00 77.44 123 CYS A CA 1
ATOM 961 C C . CYS A 1 123 ? -2.132 -3.386 12.586 1.00 77.44 123 CYS A C 1
ATOM 963 O O . CYS A 1 123 ? -2.377 -2.502 13.400 1.00 77.44 123 CYS A O 1
ATOM 965 N N . GLU A 1 124 ? -0.910 -3.548 12.066 1.00 76.69 124 GLU A N 1
ATOM 966 C CA . GLU A 1 124 ? 0.275 -2.767 12.487 1.00 76.69 124 GLU A CA 1
ATOM 967 C C . GLU A 1 124 ? 0.065 -1.244 12.364 1.00 76.69 124 GLU A C 1
ATOM 969 O O . GLU A 1 124 ? 0.593 -0.466 13.155 1.00 76.69 124 GLU A O 1
ATOM 974 N N . TYR A 1 125 ? -0.762 -0.825 11.399 1.00 71.81 125 TYR A N 1
ATOM 975 C CA . TYR A 1 125 ? -1.122 0.571 11.149 1.00 71.81 125 TYR A CA 1
ATOM 976 C C . TYR A 1 125 ? -2.650 0.722 11.066 1.00 71.81 125 TYR A C 1
ATOM 978 O O . TYR A 1 125 ? -3.198 0.695 9.952 1.00 71.81 125 TYR A O 1
ATOM 986 N N . PRO A 1 126 ? -3.357 0.843 12.209 1.00 78.38 126 PRO A N 1
ATOM 987 C CA . PRO A 1 126 ? -4.800 1.051 12.217 1.00 78.38 126 PRO A CA 1
ATOM 988 C C . PRO A 1 126 ? -5.153 2.385 11.546 1.00 78.38 126 PRO A C 1
ATOM 990 O O . PRO A 1 126 ? -4.399 3.355 11.602 1.00 78.38 126 PRO A O 1
ATOM 993 N N . LEU A 1 127 ? -6.298 2.429 10.862 1.00 73.19 127 LEU A N 1
ATOM 994 C CA . LEU A 1 127 ? -6.735 3.625 10.129 1.00 73.19 127 LEU A CA 1
ATOM 995 C C . LEU A 1 127 ? -7.479 4.626 11.020 1.00 73.19 127 LEU A C 1
ATOM 997 O O . LEU A 1 127 ? -7.473 5.821 10.730 1.00 73.19 127 LEU A O 1
ATOM 1001 N N . GLN A 1 128 ? -8.160 4.129 12.052 1.00 79.69 128 GLN A N 1
ATOM 1002 C CA . GLN A 1 128 ? -8.983 4.893 12.987 1.00 79.69 128 GLN A CA 1
ATOM 1003 C C . GLN A 1 128 ? -8.971 4.211 14.360 1.00 79.69 128 GLN A C 1
ATOM 1005 O O . GLN A 1 128 ? -8.639 3.030 14.464 1.00 79.69 128 GLN A O 1
ATOM 1010 N N . ILE A 1 129 ? -9.358 4.959 15.394 1.00 85.06 129 ILE A N 1
ATOM 1011 C CA . ILE A 1 129 ? -9.532 4.471 16.763 1.00 85.06 129 ILE A CA 1
ATOM 1012 C C . ILE A 1 129 ? -10.933 4.832 17.262 1.00 85.06 129 ILE A C 1
ATOM 1014 O O . ILE A 1 129 ? -11.398 5.957 17.066 1.00 85.06 129 ILE A O 1
ATOM 1018 N N . GLU A 1 130 ? -11.591 3.879 17.917 1.00 87.31 130 GLU A N 1
ATOM 1019 C CA . GLU A 1 130 ? -12.823 4.093 18.673 1.00 87.31 130 GLU A CA 1
ATOM 1020 C C . GLU A 1 130 ? -12.535 3.853 20.155 1.00 87.31 130 GLU A C 1
ATOM 1022 O O . GLU A 1 130 ? -11.817 2.921 20.511 1.00 87.31 130 GLU A O 1
ATOM 1027 N N . VAL A 1 131 ? -13.073 4.715 21.021 1.00 89.12 131 VAL A N 1
ATOM 1028 C CA . VAL A 1 131 ? -12.826 4.664 22.467 1.00 89.12 131 VAL A CA 1
ATOM 1029 C C . VAL A 1 131 ? -14.151 4.761 23.219 1.00 89.12 131 VAL A C 1
ATOM 1031 O O . VAL A 1 131 ? -14.931 5.699 23.018 1.00 89.12 131 VAL A O 1
ATOM 1034 N N . GLN A 1 132 ? -14.380 3.818 24.129 1.00 92.00 132 GLN A N 1
ATOM 1035 C CA . GLN A 1 132 ? -15.498 3.816 25.071 1.00 92.00 132 GLN A CA 1
ATOM 1036 C C . GLN A 1 132 ? -15.062 3.219 26.411 1.00 92.00 132 GLN A C 1
ATOM 1038 O O . GLN A 1 132 ? -14.060 2.514 26.483 1.00 92.00 132 GLN A O 1
ATOM 1043 N N . THR A 1 133 ? -15.827 3.463 27.474 1.00 91.88 133 THR A N 1
ATOM 1044 C CA . THR A 1 133 ? -15.594 2.776 28.752 1.00 91.88 133 THR A CA 1
ATOM 1045 C C . THR A 1 133 ? -16.007 1.305 28.672 1.00 91.88 133 THR A C 1
ATOM 1047 O O . THR A 1 133 ? -16.844 0.933 27.850 1.00 91.88 133 THR A O 1
ATOM 1050 N N . THR A 1 134 ? -15.540 0.476 29.610 1.00 90.62 134 THR A N 1
ATOM 1051 C CA . THR A 1 134 ? -15.984 -0.928 29.765 1.00 90.62 134 THR A CA 1
ATOM 1052 C C . THR A 1 134 ? -17.495 -1.080 30.005 1.00 90.62 134 THR A C 1
ATOM 1054 O O . THR A 1 134 ? -18.061 -2.150 29.793 1.00 90.62 134 THR A O 1
ATOM 1057 N N . SER A 1 135 ? -18.175 0.006 30.387 1.00 90.94 135 SER A N 1
ATOM 1058 C CA . SER A 1 135 ? -19.638 0.088 30.518 1.00 90.94 135 SER A CA 1
ATOM 1059 C C . SER A 1 135 ? -20.357 0.585 29.251 1.00 90.94 135 SER A C 1
ATOM 1061 O O . SER A 1 135 ? -21.566 0.802 29.302 1.00 90.94 135 SER A O 1
ATOM 1063 N N . GLY A 1 136 ? -19.645 0.810 28.141 1.00 89.31 136 GLY A N 1
ATOM 1064 C CA . GLY A 1 136 ? -20.201 1.259 26.858 1.00 89.31 136 GLY A CA 1
ATOM 1065 C C . GLY A 1 136 ? -20.485 2.762 26.755 1.00 89.31 136 GLY A C 1
ATOM 1066 O O . GLY A 1 136 ? -21.245 3.190 25.889 1.00 89.31 136 GLY A O 1
ATOM 1067 N N . ASN A 1 137 ? -19.921 3.584 27.645 1.00 90.31 137 ASN A N 1
ATOM 1068 C CA . ASN A 1 137 ? -20.096 5.035 27.583 1.00 90.31 137 ASN A CA 1
ATOM 1069 C C . ASN A 1 137 ? -19.063 5.657 26.638 1.00 90.31 137 ASN A C 1
ATOM 1071 O O . ASN A 1 137 ? -17.869 5.386 26.760 1.00 90.31 137 ASN A O 1
ATOM 1075 N N . 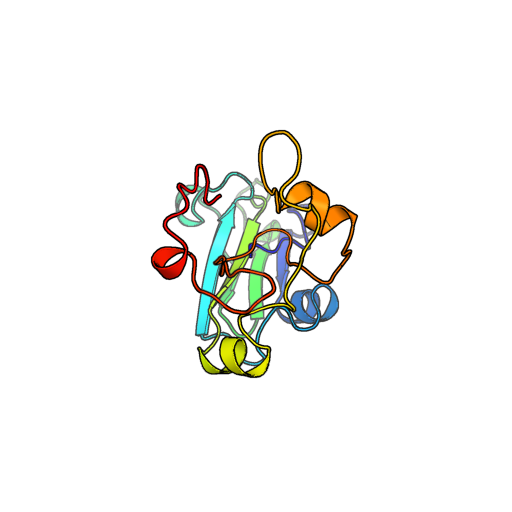SER A 1 138 ? -19.497 6.546 25.742 1.00 88.69 138 SER A N 1
ATOM 1076 C CA . SER A 1 138 ? -18.578 7.294 24.877 1.00 88.69 138 SER A CA 1
ATOM 1077 C C . SER A 1 138 ? -17.715 8.255 25.692 1.00 88.69 138 SER A C 1
ATOM 1079 O O . SER A 1 138 ? -18.172 8.789 26.708 1.00 88.69 138 SER A O 1
ATOM 1081 N N . VAL A 1 139 ? -16.507 8.565 25.214 1.00 86.19 139 VAL A N 1
ATOM 1082 C CA . VAL A 1 139 ? -15.594 9.525 25.868 1.00 86.19 139 VAL A CA 1
ATOM 1083 C C . VAL A 1 139 ? -16.307 10.831 26.238 1.00 86.19 139 VAL A C 1
ATOM 1085 O O . VAL A 1 139 ? -16.206 11.293 27.375 1.00 86.19 139 VAL A O 1
ATOM 1088 N N . ALA A 1 140 ? -17.101 11.384 25.317 1.00 85.94 140 ALA A N 1
ATOM 1089 C CA . ALA A 1 140 ? -17.824 12.641 25.510 1.00 85.94 140 ALA A CA 1
ATOM 1090 C C . ALA A 1 140 ? -18.805 12.616 26.698 1.00 85.94 140 ALA A C 1
ATOM 1092 O O . ALA A 1 140 ? -19.063 13.653 27.305 1.00 85.94 140 ALA A O 1
ATOM 1093 N N . SER A 1 141 ? -19.335 11.442 27.050 1.00 88.19 141 SER A N 1
ATOM 1094 C CA . SER A 1 141 ? -20.282 11.280 28.160 1.00 88.19 141 SER A CA 1
ATOM 1095 C C . SER A 1 141 ? -19.614 11.137 29.534 1.00 88.19 141 SER A C 1
ATOM 1097 O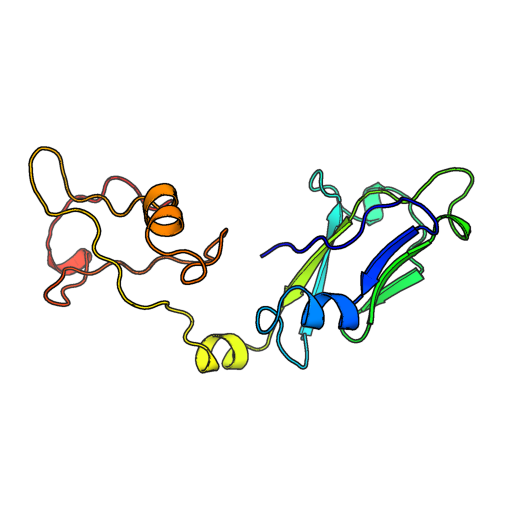 O . SER A 1 141 ? -20.278 11.290 30.556 1.00 88.19 141 SER A O 1
ATOM 1099 N N . THR A 1 142 ? -18.302 10.882 29.577 1.00 85.69 142 THR A N 1
ATOM 1100 C CA . THR A 1 142 ? -17.565 10.621 30.828 1.00 85.69 142 THR A CA 1
ATOM 1101 C C . THR A 1 142 ? -17.068 11.885 31.531 1.00 85.69 142 THR A C 1
ATOM 1103 O O . THR A 1 142 ? -16.749 11.849 32.718 1.00 85.69 142 THR A O 1
ATOM 1106 N N . GLY A 1 143 ? -16.930 12.998 30.800 1.00 84.44 143 GLY A N 1
ATOM 1107 C CA . GLY A 1 143 ? -16.268 14.212 31.295 1.00 84.44 143 GLY A CA 1
ATOM 1108 C C . GLY A 1 143 ? -14.761 14.053 31.556 1.00 84.44 143 GLY A C 1
ATOM 1109 O O . GLY A 1 143 ? -14.169 14.913 32.206 1.00 84.44 143 GLY A O 1
ATOM 1110 N N . ASN A 1 144 ? -14.140 12.961 31.095 1.00 84.56 144 ASN A N 1
ATOM 1111 C CA . ASN A 1 144 ? -12.708 12.709 31.256 1.00 84.56 144 ASN A CA 1
ATOM 1112 C C . ASN A 1 144 ? -11.889 13.565 30.276 1.00 84.56 144 ASN A C 1
ATOM 1114 O O . ASN A 1 144 ? -12.318 13.841 29.155 1.00 84.56 144 ASN A O 1
ATOM 1118 N N . VAL A 1 145 ? -10.689 13.971 30.696 1.00 81.75 145 VAL A N 1
ATOM 1119 C CA . VAL A 1 145 ? -9.730 14.670 29.830 1.00 81.75 145 VAL A CA 1
ATOM 1120 C C . VAL A 1 145 ? -8.803 13.632 29.204 1.00 81.75 145 VAL A C 1
ATOM 1122 O O . VAL A 1 145 ? -8.003 13.019 29.907 1.00 81.75 145 VAL A O 1
ATOM 1125 N N . ILE A 1 146 ? -8.906 13.442 27.888 1.00 81.62 146 ILE A N 1
ATOM 1126 C CA . ILE A 1 146 ? -8.071 12.496 27.136 1.00 81.62 146 ILE A CA 1
ATOM 1127 C C . ILE A 1 146 ? -6.825 13.214 26.620 1.00 81.62 146 ILE A C 1
ATOM 1129 O O . ILE A 1 146 ? -6.929 14.272 26.000 1.00 81.62 146 ILE A O 1
ATOM 1133 N N . THR A 1 147 ? -5.647 12.653 26.903 1.00 72.62 147 THR A N 1
ATOM 1134 C CA . THR A 1 147 ? -4.358 13.323 26.643 1.00 72.62 147 THR A CA 1
ATOM 1135 C C . THR A 1 147 ? -3.726 12.919 25.305 1.00 72.62 147 THR A C 1
ATOM 1137 O O . THR A 1 147 ? -2.904 13.670 24.785 1.00 72.62 147 THR A O 1
ATOM 1140 N N . ALA A 1 148 ? -4.117 11.792 24.703 1.00 64.31 148 ALA A N 1
ATOM 1141 C CA . ALA A 1 148 ? -3.610 11.383 23.395 1.00 64.31 148 ALA A CA 1
ATOM 1142 C C . ALA A 1 148 ? -4.628 10.540 22.614 1.00 64.31 148 ALA A C 1
ATOM 1144 O O . ALA A 1 148 ? -5.275 9.664 23.177 1.00 64.31 148 ALA A O 1
ATOM 1145 N N . TYR A 1 149 ? -4.706 10.811 21.311 1.00 60.59 149 TYR A N 1
ATOM 1146 C CA . TYR A 1 149 ? -5.186 9.899 20.277 1.00 60.59 149 TYR A CA 1
ATOM 1147 C C . TYR A 1 149 ? -4.025 9.820 19.292 1.00 60.59 149 TYR A C 1
ATOM 1149 O O . TYR A 1 149 ? -3.680 10.848 18.701 1.00 60.59 149 TYR A O 1
ATOM 1157 N N . VAL A 1 150 ? -3.351 8.681 19.195 1.00 41.03 150 VAL A N 1
ATOM 1158 C CA . VAL A 1 150 ? -2.273 8.493 18.216 1.00 41.03 150 VAL A CA 1
ATOM 1159 C C . VAL A 1 150 ? -2.592 7.273 17.388 1.00 41.03 150 VAL A C 1
ATOM 1161 O O . VAL A 1 150 ? -2.908 6.239 18.015 1.00 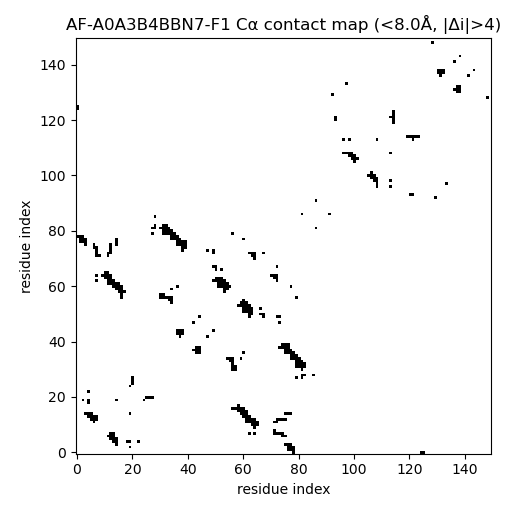41.03 150 VAL A O 1
#

Nearest PDB structures (foldseek):
  8oer-assembly1_I  TM=8.207E-01  e=1.560E-04  Homo sapiens